Protein AF-Q9HWP0-F1 (afdb_monomer_lite)

Sequence (99 aa):
MKELNDIEVTCVSGGTLSGMIVGAVDGAATGMAIGGKWGGAGGFGFGALSQLVGLIVPTAMGAIAGGTVGLFTNAETAVGYLGQYRENFGPGDVGRTTI

Organism: Pseudomonas aeruginosa (strain ATCC 15692 / DSM 22644 / CIP 104116 / JCM 14847 / LMG 12228 / 1C / PRS 101 / PAO1) (NCBI:txid208964)

Radius of gyration: 16.88 Å; chains: 1; bounding box: 49×14×57 Å

Structure (mmCIF, N/CA/C/O backbone):
data_AF-Q9HWP0-F1
#
_entry.id   AF-Q9HWP0-F1
#
loop_
_atom_site.group_PDB
_atom_site.id
_atom_site.type_symbol
_atom_site.label_atom_id
_atom_site.label_alt_id
_atom_site.label_comp_id
_atom_site.label_asym_id
_atom_site.label_entity_id
_atom_site.label_seq_id
_atom_site.pdbx_PDB_ins_code
_atom_site.Cartn_x
_atom_site.Cartn_y
_atom_site.Cartn_z
_atom_site.occupancy
_atom_site.B_iso_or_equiv
_atom_site.auth_seq_id
_atom_site.auth_comp_id
_atom_site.auth_asym_id
_atom_site.auth_atom_id
_atom_site.pdbx_PDB_model_num
ATOM 1 N N . MET A 1 1 ? -12.863 7.479 27.509 1.00 58.59 1 MET A N 1
ATOM 2 C CA . MET A 1 1 ? -13.209 7.070 26.132 1.00 58.59 1 MET A CA 1
ATOM 3 C C . MET A 1 1 ? -13.198 5.555 26.106 1.00 58.59 1 MET A C 1
ATOM 5 O O . MET A 1 1 ? -12.263 4.987 26.654 1.00 58.59 1 MET A O 1
ATOM 9 N N . LYS A 1 2 ? -14.255 4.916 25.605 1.00 81.31 2 LYS A N 1
ATOM 10 C CA . LYS A 1 2 ? -14.304 3.454 25.463 1.00 81.31 2 LYS A CA 1
ATOM 11 C C . LYS A 1 2 ? -13.580 3.079 24.164 1.00 81.31 2 LYS A C 1
ATOM 13 O O . LYS A 1 2 ? -13.703 3.824 23.194 1.00 81.31 2 LYS A O 1
ATOM 18 N N . GLU A 1 3 ? -12.843 1.971 24.149 1.00 73.56 3 GLU A N 1
ATOM 19 C CA . GLU A 1 3 ? -12.364 1.392 22.890 1.00 73.56 3 GLU A CA 1
ATOM 20 C C . GLU A 1 3 ? -13.562 0.915 22.063 1.00 73.56 3 GLU A C 1
ATOM 22 O O . GLU A 1 3 ? -14.469 0.253 22.580 1.00 73.56 3 GLU A O 1
ATOM 27 N N . LEU A 1 4 ? -13.587 1.315 20.793 1.00 68.25 4 LEU A N 1
ATOM 28 C CA . LEU A 1 4 ? -14.595 0.870 19.839 1.00 68.25 4 LEU A CA 1
ATOM 29 C C . LEU A 1 4 ? -14.287 -0.572 19.444 1.00 68.25 4 LEU A C 1
ATOM 31 O O . LEU A 1 4 ? -13.137 -0.908 19.171 1.00 68.25 4 LEU A O 1
ATOM 35 N N . ASN A 1 5 ? -15.315 -1.416 19.393 1.00 76.75 5 ASN A N 1
ATOM 36 C CA . ASN A 1 5 ? -15.175 -2.745 18.800 1.00 76.75 5 ASN A CA 1
ATOM 37 C C . ASN A 1 5 ? -15.053 -2.620 17.266 1.00 76.75 5 ASN A C 1
ATOM 39 O O . ASN A 1 5 ? -15.569 -1.663 16.687 1.00 76.75 5 ASN A O 1
ATOM 43 N N . ASP A 1 6 ? -14.445 -3.598 16.593 1.00 66.31 6 ASP A N 1
ATOM 44 C CA . ASP A 1 6 ? -14.252 -3.628 15.135 1.00 66.31 6 ASP A CA 1
ATOM 45 C C . ASP A 1 6 ? -15.552 -3.351 14.365 1.00 66.31 6 ASP A C 1
ATOM 47 O O . ASP A 1 6 ? -15.551 -2.649 13.353 1.00 66.31 6 ASP A O 1
ATOM 51 N N . ILE A 1 7 ? -16.688 -3.847 14.868 1.00 73.38 7 ILE A N 1
ATOM 52 C CA . ILE A 1 7 ? -17.995 -3.619 14.243 1.00 73.38 7 ILE A CA 1
ATOM 53 C C . ILE A 1 7 ? -18.488 -2.172 14.389 1.00 73.38 7 ILE A C 1
ATOM 55 O O . ILE A 1 7 ? -19.138 -1.653 13.485 1.00 73.38 7 ILE A O 1
ATOM 59 N N . GLU A 1 8 ? -18.158 -1.499 15.497 1.00 66.69 8 GLU A N 1
ATOM 60 C CA . GLU A 1 8 ? -18.489 -0.085 15.709 1.00 66.69 8 GLU A CA 1
ATOM 61 C C . GLU A 1 8 ? -17.588 0.808 14.851 1.00 66.69 8 GLU A C 1
ATOM 63 O O . GLU A 1 8 ? -18.084 1.756 14.245 1.00 66.69 8 GLU A O 1
ATOM 68 N N . VAL A 1 9 ? -16.297 0.466 14.727 1.00 65.12 9 VAL A N 1
ATOM 69 C CA . VAL A 1 9 ? -15.381 1.131 13.784 1.00 65.12 9 VAL A CA 1
ATOM 70 C C . VAL A 1 9 ? -15.932 1.012 12.364 1.00 65.12 9 VAL A C 1
ATOM 72 O O . VAL A 1 9 ? -16.108 2.029 11.701 1.00 65.12 9 VAL A O 1
ATOM 75 N N . THR A 1 10 ? -16.326 -0.195 11.953 1.00 64.38 10 THR A N 1
ATOM 76 C CA . THR A 1 10 ? -16.907 -0.453 10.624 1.00 64.38 10 THR A CA 1
ATOM 77 C C . THR A 1 10 ? -18.180 0.349 10.378 1.00 64.38 10 THR A C 1
ATOM 79 O O . THR A 1 10 ? -18.352 0.922 9.306 1.00 64.38 10 THR A O 1
ATOM 82 N N . CYS A 1 11 ? -19.068 0.431 11.370 1.00 66.19 11 CYS A N 1
ATOM 83 C CA . CYS A 1 11 ? -20.318 1.181 11.260 1.00 66.19 11 CYS A CA 1
ATOM 84 C C . CYS A 1 11 ? -20.083 2.692 11.079 1.00 66.19 11 CYS A C 1
ATOM 86 O O . CYS A 1 11 ? -20.824 3.347 10.349 1.00 66.19 11 CYS A O 1
ATOM 88 N N . VAL A 1 12 ? -19.053 3.249 11.728 1.00 67.44 12 VAL A N 1
ATOM 89 C CA . VAL A 1 12 ? -18.808 4.700 11.753 1.00 67.44 12 VAL A CA 1
ATOM 90 C C . VAL A 1 12 ? -17.881 5.164 10.630 1.00 67.44 12 VAL A C 1
ATOM 92 O O . VAL A 1 12 ? -18.158 6.188 10.009 1.00 67.44 12 VAL A O 1
ATOM 95 N N . SER A 1 13 ? -16.782 4.455 10.364 1.00 65.19 13 SER A N 1
ATOM 96 C CA . SER A 1 13 ? -15.802 4.858 9.346 1.00 65.19 13 SER A CA 1
ATOM 97 C C . SER A 1 13 ? -16.022 4.190 7.990 1.00 65.19 13 SER A C 1
ATOM 99 O O . SER A 1 13 ? -15.358 4.566 7.030 1.00 65.19 13 SER A O 1
ATOM 101 N N . GLY A 1 14 ? -16.887 3.172 7.906 1.00 68.00 14 GLY A N 1
ATOM 102 C CA . GLY A 1 14 ? -16.967 2.241 6.773 1.00 68.00 14 GLY A CA 1
ATOM 103 C C . GLY A 1 14 ? -15.824 1.219 6.753 1.00 68.00 14 GLY A C 1
ATOM 104 O O . GLY A 1 14 ? -15.994 0.110 6.256 1.00 68.00 14 GLY A O 1
ATOM 105 N N . GLY A 1 15 ? -14.694 1.583 7.357 1.00 70.56 15 GLY A N 1
ATOM 106 C CA . GLY A 1 15 ? -13.432 0.873 7.371 1.00 70.56 15 GLY A CA 1
ATOM 107 C C . GLY A 1 15 ? -13.339 -0.306 8.321 1.00 70.56 15 GLY A C 1
ATOM 108 O O . GLY A 1 15 ? -13.986 -0.359 9.360 1.00 70.56 15 GLY A O 1
ATOM 109 N N . THR A 1 16 ? -12.456 -1.246 7.998 1.00 77.31 16 THR A N 1
ATOM 110 C CA . THR A 1 16 ? -12.232 -2.441 8.821 1.00 77.31 16 THR A CA 1
ATOM 111 C C . THR A 1 16 ? -10.751 -2.606 9.126 1.00 77.31 16 THR A C 1
ATOM 113 O O . THR A 1 16 ? -9.896 -2.295 8.295 1.00 77.31 16 THR A O 1
ATOM 116 N N . LEU A 1 17 ? -10.430 -3.177 10.291 1.00 80.44 17 LEU A N 1
ATOM 117 C CA . LEU A 1 17 ? -9.059 -3.594 10.598 1.00 80.44 17 LEU A CA 1
ATOM 118 C C . LEU A 1 17 ? -8.545 -4.610 9.560 1.00 80.44 17 LEU A C 1
ATOM 120 O O . LEU A 1 17 ? -7.393 -4.554 9.137 1.00 80.44 17 LEU A O 1
ATOM 124 N N . SER A 1 18 ? -9.428 -5.495 9.084 1.00 82.94 18 SER A N 1
ATOM 125 C CA . SER A 1 18 ? -9.132 -6.412 7.979 1.00 82.94 18 SER A CA 1
ATOM 126 C C . SER A 1 18 ? -8.802 -5.661 6.685 1.00 82.94 18 SER A C 1
ATOM 128 O O . SER A 1 18 ? -7.798 -5.967 6.046 1.00 82.94 18 SER A O 1
ATOM 130 N N . GLY A 1 19 ? -9.583 -4.635 6.341 1.00 83.12 19 GLY A N 1
ATOM 131 C CA . GLY A 1 19 ? -9.325 -3.752 5.210 1.00 83.12 19 GLY A CA 1
ATOM 132 C C . GLY A 1 19 ? -7.967 -3.076 5.318 1.00 83.12 19 GLY A C 1
ATOM 133 O O . GLY A 1 19 ? -7.217 -3.100 4.350 1.00 83.12 19 GLY A O 1
ATOM 134 N N . MET A 1 20 ? -7.603 -2.562 6.494 1.00 86.38 20 MET A N 1
ATOM 135 C CA . MET A 1 20 ? -6.275 -1.995 6.744 1.00 86.38 20 MET A CA 1
ATOM 136 C C . MET A 1 20 ? -5.158 -3.010 6.475 1.00 86.38 20 MET A C 1
ATOM 138 O O . MET A 1 20 ? -4.181 -2.682 5.810 1.00 86.38 20 MET A O 1
ATOM 142 N N . ILE A 1 21 ? -5.287 -4.249 6.957 1.00 89.19 21 ILE A N 1
ATOM 143 C CA . ILE A 1 21 ? -4.263 -5.283 6.748 1.00 89.19 21 ILE A CA 1
ATOM 144 C C . ILE A 1 21 ? -4.173 -5.667 5.266 1.00 89.19 21 ILE A C 1
ATOM 146 O O . ILE A 1 21 ? -3.080 -5.674 4.703 1.00 89.19 21 ILE A O 1
ATOM 150 N N . VAL A 1 22 ? -5.306 -5.951 4.619 1.00 89.81 22 VAL A N 1
ATOM 151 C CA . VAL A 1 22 ? -5.351 -6.325 3.196 1.00 89.81 22 VAL A CA 1
ATOM 152 C C . VAL A 1 22 ? -4.819 -5.191 2.326 1.00 89.81 22 VAL A C 1
ATOM 154 O O . VAL A 1 22 ? -3.961 -5.416 1.477 1.00 89.81 22 VAL A O 1
ATOM 157 N N . GLY A 1 23 ? -5.269 -3.967 2.588 1.00 90.75 23 GLY A N 1
ATOM 158 C CA . GLY A 1 23 ? -4.805 -2.771 1.909 1.00 90.75 23 GLY A CA 1
ATOM 159 C C . GLY A 1 23 ? -3.312 -2.543 2.121 1.00 90.75 23 GLY A C 1
ATOM 160 O O . GLY A 1 23 ? -2.618 -2.209 1.171 1.00 90.75 23 GLY A O 1
ATOM 161 N N . ALA A 1 24 ? -2.770 -2.777 3.319 1.00 91.56 24 ALA A N 1
ATOM 162 C CA . ALA A 1 24 ? -1.333 -2.652 3.553 1.00 91.56 24 ALA A CA 1
ATOM 163 C C . ALA A 1 24 ? -0.524 -3.692 2.766 1.00 91.56 24 ALA A C 1
ATOM 165 O O . ALA A 1 24 ? 0.524 -3.365 2.214 1.00 91.56 24 ALA A O 1
ATOM 166 N N . VAL A 1 25 ? -1.011 -4.931 2.669 1.00 92.25 25 VAL A N 1
ATOM 167 C CA . VAL A 1 25 ? -0.343 -5.995 1.905 1.00 92.25 25 VAL A CA 1
ATOM 168 C C . VAL A 1 25 ? -0.401 -5.724 0.400 1.00 92.25 25 VAL A C 1
ATOM 170 O O . VAL A 1 25 ? 0.632 -5.770 -0.270 1.00 92.25 25 VAL A O 1
ATOM 173 N N . ASP A 1 26 ? -1.574 -5.399 -0.142 1.00 90.44 26 ASP A N 1
ATOM 174 C CA . ASP A 1 26 ? -1.711 -5.084 -1.568 1.00 90.44 26 ASP A CA 1
ATOM 175 C C . ASP A 1 26 ? -1.021 -3.759 -1.925 1.00 90.44 26 ASP A C 1
ATOM 177 O O . ASP A 1 26 ? -0.390 -3.611 -2.974 1.00 90.44 26 ASP A O 1
ATOM 181 N N . GLY A 1 27 ? -1.034 -2.806 -0.999 1.00 89.88 27 GLY A N 1
ATOM 182 C CA . GLY A 1 27 ? -0.311 -1.551 -1.099 1.00 89.88 27 GLY A CA 1
ATOM 183 C C . GLY A 1 27 ? 1.196 -1.777 -1.133 1.00 89.88 27 GLY A C 1
ATOM 184 O O . GLY A 1 27 ? 1.880 -1.210 -1.982 1.00 89.88 27 GLY A O 1
ATOM 185 N N . ALA A 1 28 ? 1.729 -2.661 -0.289 1.00 90.12 28 ALA A N 1
ATOM 186 C CA . ALA A 1 28 ? 3.132 -3.060 -0.340 1.00 90.12 28 ALA A CA 1
ATOM 187 C C . ALA A 1 28 ? 3.483 -3.705 -1.690 1.00 90.12 28 ALA A C 1
ATOM 189 O O . ALA A 1 28 ? 4.501 -3.364 -2.291 1.00 90.12 28 ALA A O 1
ATOM 190 N N . ALA A 1 29 ? 2.624 -4.591 -2.207 1.00 86.94 29 ALA A N 1
ATOM 191 C CA . ALA A 1 29 ? 2.809 -5.218 -3.516 1.00 86.94 29 ALA A CA 1
ATOM 192 C C . ALA A 1 29 ? 2.777 -4.197 -4.667 1.00 86.94 29 ALA A C 1
ATOM 194 O O . ALA A 1 29 ? 3.601 -4.258 -5.581 1.00 86.94 29 ALA A O 1
ATOM 195 N N . THR A 1 30 ? 1.866 -3.230 -4.591 1.00 86.38 30 THR A N 1
ATOM 196 C CA . THR A 1 30 ? 1.773 -2.074 -5.491 1.00 86.38 30 THR A CA 1
ATOM 197 C C . THR A 1 30 ? 3.057 -1.253 -5.458 1.00 86.38 30 THR A C 1
ATOM 199 O O . THR A 1 30 ? 3.654 -0.972 -6.499 1.00 86.38 30 THR A O 1
ATOM 202 N N . GLY A 1 31 ? 3.520 -0.935 -4.250 1.00 85.62 31 GLY A N 1
ATOM 203 C CA . GLY A 1 31 ? 4.758 -0.222 -3.986 1.00 85.62 31 GLY A CA 1
ATOM 204 C C . GLY A 1 31 ? 5.977 -0.929 -4.566 1.00 85.62 31 GLY A C 1
ATOM 205 O O . GLY A 1 31 ? 6.749 -0.302 -5.281 1.00 85.62 31 GLY A O 1
ATOM 206 N N . MET A 1 32 ? 6.113 -2.241 -4.349 1.00 83.44 32 MET A N 1
ATOM 207 C CA . MET A 1 32 ? 7.177 -3.056 -4.950 1.00 83.44 32 MET A CA 1
ATOM 208 C C . MET A 1 32 ? 7.129 -3.031 -6.479 1.00 83.44 32 MET A C 1
ATOM 210 O O . MET A 1 32 ? 8.160 -2.846 -7.125 1.00 83.44 32 MET A O 1
ATOM 214 N N . ALA A 1 33 ? 5.943 -3.216 -7.066 1.00 81.56 33 ALA A N 1
ATOM 215 C CA . A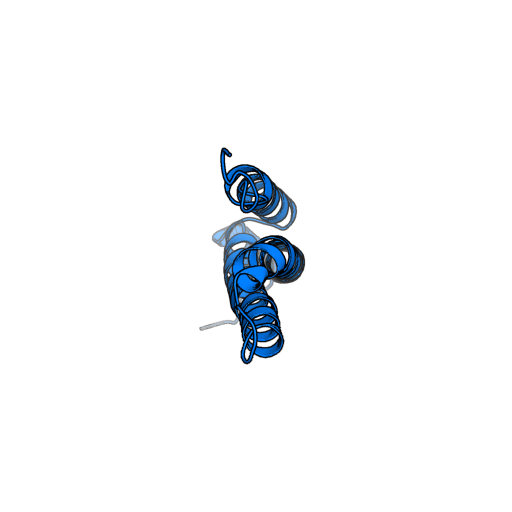LA A 1 33 ? 5.770 -3.301 -8.515 1.00 81.56 33 ALA A CA 1
ATOM 216 C C . ALA A 1 33 ? 6.128 -1.988 -9.227 1.00 81.56 33 ALA A C 1
ATOM 218 O O . ALA A 1 33 ? 6.724 -2.010 -10.305 1.00 81.56 33 ALA A O 1
ATOM 219 N N . ILE A 1 34 ? 5.777 -0.856 -8.617 1.00 80.19 34 ILE A N 1
ATOM 220 C CA . ILE A 1 34 ? 6.125 0.476 -9.111 1.00 80.19 34 ILE A CA 1
ATOM 221 C C . ILE A 1 34 ? 7.608 0.736 -8.823 1.00 80.19 34 ILE A C 1
ATOM 223 O O . ILE A 1 34 ? 8.400 0.963 -9.736 1.00 80.19 34 ILE A O 1
ATOM 227 N N . GLY A 1 35 ? 8.013 0.627 -7.563 1.00 77.31 35 GLY A N 1
ATOM 228 C CA . GLY A 1 35 ? 9.343 0.975 -7.086 1.00 77.31 35 GLY A CA 1
ATOM 229 C C . GLY A 1 35 ? 10.488 0.199 -7.727 1.00 77.31 35 GLY A C 1
ATOM 230 O O . GLY A 1 35 ? 11.486 0.799 -8.123 1.00 77.31 35 GLY A O 1
ATOM 231 N N . GLY A 1 36 ? 10.329 -1.111 -7.933 1.00 71.31 36 GLY A N 1
ATOM 232 C CA . GLY A 1 36 ? 11.334 -1.927 -8.618 1.00 71.31 36 GLY A CA 1
ATOM 233 C C . GLY A 1 36 ? 11.633 -1.453 -10.046 1.00 71.31 36 GLY A C 1
ATOM 234 O O . GLY A 1 36 ? 12.734 -1.673 -10.546 1.00 71.31 36 GLY A O 1
ATOM 235 N N . LYS A 1 37 ? 10.690 -0.756 -10.695 1.00 69.00 37 LYS A N 1
ATOM 236 C CA . LYS A 1 37 ? 10.872 -0.198 -12.043 1.00 69.00 37 LYS A CA 1
ATOM 237 C C . LYS A 1 37 ? 11.534 1.178 -12.015 1.00 69.00 37 LYS A C 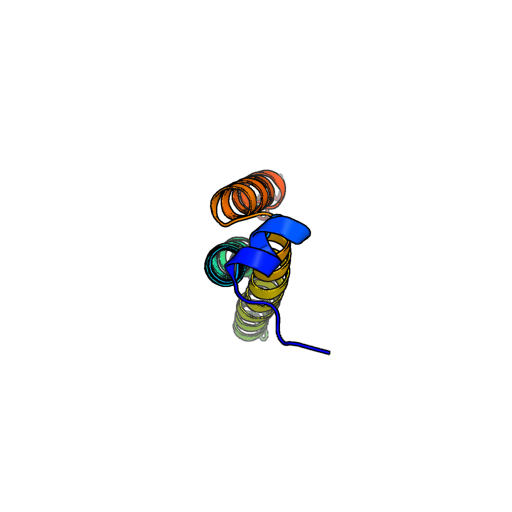1
ATOM 239 O O . LYS A 1 37 ? 12.476 1.402 -12.768 1.00 69.00 37 LYS A O 1
ATOM 244 N N . TRP A 1 38 ? 11.101 2.073 -11.125 1.00 64.50 38 TRP A N 1
ATOM 245 C CA . TRP A 1 38 ? 11.697 3.413 -10.990 1.00 64.50 38 TRP A CA 1
ATOM 246 C C . TRP A 1 38 ? 13.094 3.379 -10.342 1.00 64.50 38 TRP A C 1
ATOM 248 O O . TRP A 1 38 ? 13.963 4.168 -10.702 1.00 64.50 38 TRP A O 1
ATOM 258 N N . GLY A 1 39 ? 13.346 2.426 -9.439 1.00 63.81 39 GLY A N 1
ATOM 259 C CA . GLY A 1 39 ? 14.648 2.202 -8.800 1.00 63.81 39 GLY A CA 1
ATOM 260 C C . GLY A 1 39 ? 15.720 1.626 -9.727 1.00 63.81 39 GLY A C 1
ATOM 261 O O . GLY A 1 39 ? 16.908 1.719 -9.429 1.00 63.81 39 GLY A O 1
ATOM 262 N N . GLY A 1 40 ? 15.317 1.052 -10.865 1.00 61.34 40 GLY A N 1
ATOM 263 C CA . GLY A 1 40 ? 16.220 0.476 -11.864 1.00 61.34 40 GLY A CA 1
ATOM 264 C C . GLY A 1 40 ? 17.084 1.494 -12.613 1.00 61.34 40 GLY A C 1
ATOM 265 O O . GLY A 1 40 ? 18.014 1.090 -13.303 1.00 61.34 40 GLY A O 1
ATOM 266 N N . ALA A 1 41 ? 16.816 2.795 -12.467 1.00 61.25 41 ALA A N 1
ATOM 267 C CA . ALA A 1 41 ? 17.494 3.859 -13.208 1.00 61.25 41 ALA A CA 1
ATOM 268 C C . ALA A 1 41 ? 18.929 4.179 -12.727 1.00 61.25 41 ALA A C 1
ATOM 270 O O . ALA A 1 41 ? 19.573 5.073 -13.275 1.00 61.25 41 ALA A O 1
ATOM 271 N N . GLY A 1 42 ? 19.454 3.494 -11.704 1.00 57.56 42 GLY A N 1
ATOM 272 C CA . GLY A 1 42 ? 20.806 3.759 -11.209 1.00 57.56 42 GLY A CA 1
ATOM 273 C C . GLY A 1 42 ? 21.910 3.195 -12.100 1.00 57.56 42 GLY A C 1
ATOM 274 O O . GLY A 1 42 ? 21.964 1.997 -12.372 1.00 57.56 42 GLY A O 1
ATOM 275 N N . GLY A 1 43 ? 22.834 4.067 -12.506 1.00 61.62 43 GLY A N 1
ATOM 276 C CA . GLY A 1 43 ? 24.025 3.711 -13.276 1.00 61.62 43 GLY A CA 1
ATOM 277 C C . GLY A 1 43 ? 25.078 2.904 -12.501 1.00 61.62 43 GLY A C 1
ATOM 278 O O . GLY A 1 43 ? 24.942 2.588 -11.314 1.00 61.62 43 GLY A O 1
ATOM 279 N N . PHE A 1 44 ? 26.167 2.577 -13.201 1.00 63.69 44 PHE A N 1
ATOM 280 C CA . PHE A 1 44 ? 27.294 1.805 -12.675 1.00 63.69 44 PHE A CA 1
ATOM 281 C C . PHE A 1 44 ? 27.892 2.467 -11.417 1.00 63.69 44 PHE A C 1
ATOM 283 O O . PHE A 1 44 ? 28.234 3.646 -11.433 1.00 63.69 44 PHE A O 1
ATOM 290 N N . GLY A 1 45 ? 27.992 1.711 -10.318 1.00 69.06 45 GLY A N 1
ATOM 291 C CA . GLY A 1 45 ? 28.536 2.157 -9.025 1.00 69.06 45 GLY A CA 1
ATOM 292 C C . GLY A 1 45 ? 27.500 2.249 -7.900 1.00 69.06 45 GLY A C 1
ATOM 293 O O . GLY A 1 45 ? 27.770 1.796 -6.793 1.00 69.06 45 GLY A O 1
ATOM 294 N N . PHE A 1 46 ? 26.290 2.737 -8.194 1.00 72.50 46 PHE A N 1
ATOM 295 C CA . PHE A 1 46 ? 25.194 2.847 -7.215 1.00 72.50 46 PHE A CA 1
ATOM 296 C C . PHE A 1 46 ? 23.921 2.095 -7.617 1.00 72.50 46 PHE A C 1
ATOM 298 O O . PHE A 1 46 ? 22.984 2.040 -6.823 1.00 72.50 46 PHE A O 1
ATOM 305 N N . GLY A 1 47 ? 23.894 1.471 -8.802 1.00 71.75 47 GLY A N 1
ATOM 306 C CA . GLY A 1 47 ? 22.728 0.771 -9.349 1.00 71.75 47 GLY A CA 1
ATOM 307 C C . GLY A 1 47 ? 22.046 -0.173 -8.357 1.00 71.75 47 GLY A C 1
ATOM 308 O O . GLY A 1 47 ? 20.861 -0.012 -8.078 1.00 71.75 47 GLY A O 1
ATOM 309 N N . ALA A 1 48 ? 22.796 -1.083 -7.728 1.00 74.94 48 ALA A N 1
ATOM 310 C CA . ALA A 1 48 ? 22.227 -2.037 -6.771 1.00 74.94 48 ALA A CA 1
ATOM 311 C C . ALA A 1 48 ? 21.614 -1.357 -5.531 1.00 74.94 48 ALA A C 1
ATOM 313 O O . ALA A 1 48 ? 20.529 -1.734 -5.091 1.00 74.94 48 ALA A O 1
ATOM 314 N N . LEU A 1 49 ? 22.266 -0.322 -4.987 1.00 80.00 49 LEU A N 1
ATOM 315 C CA . LEU A 1 49 ? 21.730 0.427 -3.848 1.00 80.00 49 LEU A CA 1
ATOM 316 C C . LEU A 1 49 ? 20.485 1.225 -4.249 1.00 80.00 49 LEU A C 1
ATOM 318 O O . LEU A 1 49 ? 19.503 1.233 -3.516 1.00 80.00 49 LEU A O 1
ATOM 322 N N . SER A 1 50 ? 20.495 1.858 -5.423 1.00 74.62 50 SER A N 1
ATOM 323 C CA . SER A 1 50 ? 19.333 2.593 -5.932 1.00 74.62 50 SER A CA 1
ATOM 324 C C . SER A 1 50 ? 18.143 1.680 -6.225 1.00 74.62 50 SER A C 1
ATOM 326 O O . SER A 1 50 ? 17.012 2.056 -5.934 1.00 74.62 50 SER A O 1
ATOM 328 N N . GLN A 1 51 ? 18.392 0.453 -6.692 1.00 74.44 51 GLN A N 1
ATOM 329 C CA . GLN A 1 51 ? 17.365 -0.572 -6.859 1.00 74.44 51 GLN A CA 1
ATOM 330 C C . GLN A 1 51 ? 16.809 -1.011 -5.509 1.00 74.44 51 GLN A C 1
ATOM 332 O O . GLN A 1 51 ? 15.598 -1.139 -5.363 1.00 74.44 51 GLN A O 1
ATOM 337 N N . LEU A 1 52 ? 17.672 -1.190 -4.505 1.00 80.56 52 LEU A N 1
ATOM 338 C CA . LEU A 1 52 ? 17.239 -1.553 -3.161 1.00 80.56 52 LEU A CA 1
ATOM 339 C C . LEU A 1 52 ? 16.388 -0.447 -2.524 1.00 80.56 52 LEU A C 1
ATOM 341 O O . LEU A 1 52 ? 15.310 -0.729 -2.010 1.00 80.56 52 LEU A O 1
ATOM 345 N N . VAL A 1 53 ? 16.827 0.813 -2.589 1.00 81.12 53 VAL A N 1
ATOM 346 C CA . VAL A 1 53 ? 16.058 1.963 -2.081 1.00 81.12 53 VAL A CA 1
ATOM 347 C C . VAL A 1 53 ? 14.758 2.127 -2.865 1.00 81.12 53 VAL A C 1
ATOM 349 O O . VAL A 1 53 ? 13.697 2.300 -2.267 1.00 81.12 53 VAL A O 1
ATOM 352 N N . GLY A 1 54 ? 14.825 2.010 -4.190 1.00 78.56 54 GLY A N 1
ATOM 353 C CA . GLY A 1 54 ? 13.668 2.054 -5.072 1.00 78.56 54 GLY A CA 1
ATOM 354 C C . GLY A 1 54 ? 12.709 0.887 -4.865 1.00 78.56 54 GLY A C 1
ATOM 355 O O . GLY A 1 54 ? 11.536 1.033 -5.156 1.00 78.56 54 GLY A O 1
ATOM 356 N N . LEU A 1 55 ? 13.143 -0.235 -4.295 1.00 81.88 55 LEU A N 1
ATOM 357 C CA . LEU A 1 55 ? 12.241 -1.294 -3.862 1.00 81.88 55 LEU A CA 1
ATOM 358 C C . LEU A 1 55 ? 11.652 -0.969 -2.485 1.00 81.88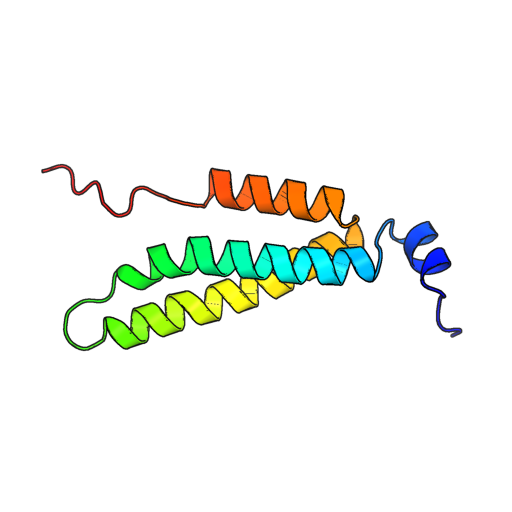 55 LEU A C 1
ATOM 360 O O . LEU A 1 55 ? 10.436 -0.912 -2.336 1.00 81.88 55 LEU A O 1
ATOM 364 N N . ILE A 1 56 ? 12.492 -0.717 -1.479 1.00 85.62 56 ILE A N 1
ATOM 365 C CA . ILE A 1 56 ? 12.071 -0.597 -0.075 1.00 85.62 56 ILE A CA 1
ATOM 366 C C . ILE A 1 56 ? 11.159 0.610 0.147 1.00 85.62 56 ILE A C 1
ATOM 368 O O . ILE A 1 56 ? 10.105 0.471 0.768 1.00 85.62 56 ILE A O 1
ATOM 372 N N . VAL A 1 57 ? 11.549 1.791 -0.343 1.00 86.75 57 VAL A N 1
ATOM 373 C CA . VAL A 1 57 ? 10.832 3.038 -0.041 1.00 86.75 57 VAL A CA 1
ATOM 374 C C . VAL A 1 57 ? 9.419 3.013 -0.633 1.00 86.75 57 VAL A C 1
ATOM 376 O O . VAL A 1 57 ? 8.465 3.179 0.128 1.00 86.75 57 VAL A O 1
ATOM 379 N N . PRO A 1 58 ? 9.227 2.704 -1.928 1.00 85.12 58 PRO A N 1
ATOM 380 C CA . PRO A 1 58 ? 7.896 2.554 -2.502 1.00 85.12 58 PRO A CA 1
ATOM 381 C C . PRO A 1 58 ? 7.092 1.422 -1.872 1.00 85.12 58 PRO A C 1
ATOM 383 O O . PRO A 1 58 ? 5.891 1.585 -1.705 1.00 85.12 58 PRO A O 1
ATOM 386 N N . THR A 1 59 ? 7.720 0.315 -1.462 1.00 88.44 59 THR A N 1
ATOM 387 C CA . THR A 1 59 ? 7.025 -0.761 -0.729 1.00 88.44 59 THR A CA 1
ATOM 388 C C . THR A 1 59 ? 6.434 -0.251 0.580 1.00 88.44 59 THR A C 1
ATOM 390 O O . THR A 1 59 ? 5.254 -0.464 0.844 1.00 88.44 59 THR A O 1
ATOM 393 N N . ALA A 1 60 ? 7.226 0.458 1.386 1.00 90.50 60 ALA A N 1
ATOM 394 C CA . ALA A 1 60 ? 6.765 1.024 2.649 1.00 90.50 60 ALA A CA 1
ATOM 395 C C . ALA A 1 60 ? 5.687 2.097 2.430 1.00 90.50 60 ALA A C 1
ATOM 397 O O . ALA A 1 60 ? 4.657 2.086 3.101 1.00 90.50 60 ALA A O 1
ATOM 398 N N . MET A 1 61 ? 5.886 2.990 1.456 1.00 88.62 61 MET A N 1
ATOM 399 C CA . MET A 1 61 ? 4.893 4.006 1.090 1.00 88.62 61 MET A CA 1
ATOM 400 C C . MET A 1 61 ? 3.588 3.372 0.612 1.00 88.62 61 MET A C 1
ATOM 402 O O . MET A 1 61 ? 2.512 3.787 1.032 1.00 88.62 61 MET A O 1
ATOM 406 N N . GLY A 1 62 ? 3.684 2.341 -0.224 1.00 89.12 62 GLY A N 1
ATOM 407 C CA . GLY A 1 62 ? 2.549 1.574 -0.704 1.00 89.12 62 GLY A CA 1
ATOM 408 C C . GLY A 1 62 ? 1.806 0.892 0.440 1.00 89.12 62 GLY A C 1
ATOM 409 O O . GLY A 1 62 ? 0.585 0.983 0.496 1.00 89.12 62 GLY A O 1
ATOM 410 N N . ALA A 1 63 ? 2.517 0.292 1.398 1.00 91.44 63 ALA A N 1
ATOM 411 C CA . ALA A 1 63 ? 1.907 -0.329 2.573 1.00 91.44 63 ALA A CA 1
ATOM 412 C C . ALA A 1 63 ? 1.136 0.680 3.435 1.00 91.44 63 ALA A C 1
ATOM 414 O O . ALA A 1 63 ? 0.009 0.415 3.846 1.00 91.44 63 ALA A O 1
ATOM 415 N N . ILE A 1 64 ? 1.714 1.861 3.675 1.00 91.38 64 ILE A N 1
ATOM 416 C CA . ILE A 1 64 ? 1.056 2.929 4.437 1.00 91.38 64 ILE A CA 1
ATOM 417 C C . ILE A 1 64 ? -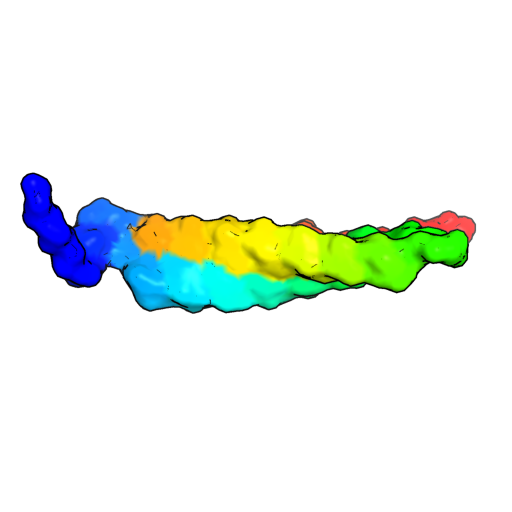0.168 3.439 3.676 1.00 91.38 64 ILE A C 1
ATOM 419 O O . ILE A 1 64 ? -1.249 3.537 4.254 1.00 91.38 64 ILE A O 1
ATOM 423 N N . ALA A 1 65 ? -0.026 3.733 2.383 1.00 89.12 65 ALA A N 1
ATOM 424 C CA . ALA A 1 65 ? -1.119 4.244 1.565 1.00 89.12 65 ALA A CA 1
ATOM 425 C C . ALA A 1 65 ? -2.264 3.229 1.475 1.00 89.12 65 ALA A C 1
ATOM 427 O O . ALA A 1 65 ? -3.409 3.558 1.771 1.00 89.12 65 ALA A O 1
ATOM 428 N N . GLY A 1 66 ? -1.951 1.978 1.147 1.00 89.25 66 GLY A N 1
ATOM 429 C CA . GLY A 1 66 ? -2.939 0.919 1.038 1.00 89.25 66 GLY A CA 1
ATOM 430 C C . GLY A 1 66 ? -3.598 0.585 2.372 1.00 89.25 66 GLY A C 1
ATOM 431 O O . GLY A 1 66 ? -4.817 0.444 2.428 1.00 89.25 66 GLY A O 1
ATOM 432 N N . GLY A 1 67 ? -2.833 0.549 3.467 1.00 89.00 67 GLY A N 1
ATOM 433 C CA . GLY A 1 67 ? -3.392 0.357 4.804 1.00 89.00 67 GLY A CA 1
ATOM 434 C C . GLY A 1 67 ? -4.330 1.490 5.206 1.00 89.00 67 GLY A C 1
ATOM 435 O O . GLY A 1 67 ? -5.408 1.240 5.736 1.00 89.00 67 GLY A O 1
ATOM 436 N N . THR A 1 68 ? -3.973 2.729 4.868 1.00 88.75 68 THR A N 1
ATOM 437 C CA . THR A 1 68 ? -4.821 3.907 5.092 1.00 88.75 68 THR A CA 1
ATOM 438 C C . THR A 1 68 ? -6.125 3.809 4.299 1.00 88.75 68 THR A C 1
ATOM 440 O O . THR A 1 68 ? -7.201 3.977 4.866 1.00 88.75 68 THR A O 1
ATOM 443 N N . VAL A 1 69 ? -6.061 3.473 3.006 1.00 86.88 69 VAL A N 1
ATOM 444 C CA . VAL A 1 69 ? -7.262 3.297 2.172 1.00 86.88 69 VAL A CA 1
ATOM 445 C C . VAL A 1 69 ? -8.146 2.177 2.723 1.00 86.88 69 VAL A C 1
ATOM 447 O O . VAL A 1 69 ? -9.357 2.353 2.849 1.00 86.88 69 VAL A O 1
ATOM 450 N N . GLY A 1 70 ? -7.556 1.049 3.117 1.00 84.56 70 GLY A N 1
ATOM 451 C CA . GLY A 1 70 ? -8.277 -0.080 3.699 1.00 84.56 70 GLY A CA 1
ATOM 452 C C . GLY A 1 70 ? -8.910 0.204 5.060 1.00 84.56 70 GLY A C 1
ATOM 453 O O . GLY A 1 70 ? -10.002 -0.295 5.342 1.00 84.56 70 GLY A O 1
ATOM 454 N N . LEU A 1 71 ? -8.268 1.045 5.875 1.00 84.62 71 LEU A N 1
ATOM 455 C CA . LEU A 1 71 ? -8.785 1.494 7.167 1.00 84.62 71 LEU A CA 1
ATOM 456 C C . LEU A 1 71 ? -9.983 2.440 7.035 1.00 84.62 71 LEU A C 1
ATOM 458 O O . LEU A 1 71 ? -10.770 2.519 7.968 1.00 84.62 71 LEU A O 1
ATOM 462 N N . PHE A 1 72 ? -10.121 3.165 5.923 1.00 85.06 72 PHE A N 1
ATOM 463 C CA . PHE A 1 72 ? -11.215 4.127 5.714 1.00 85.06 72 PHE A CA 1
ATOM 464 C C . PHE A 1 72 ? -12.292 3.655 4.737 1.00 85.06 72 PHE A C 1
ATOM 466 O O . PHE A 1 72 ? -13.316 4.313 4.599 1.00 85.06 72 PHE A O 1
ATOM 473 N N . THR A 1 73 ? -12.069 2.546 4.035 1.00 83.25 73 THR A N 1
ATOM 474 C CA . THR A 1 73 ? -13.030 2.018 3.061 1.00 83.25 73 THR A CA 1
ATOM 475 C C . THR A 1 73 ? -13.379 0.583 3.411 1.00 83.25 73 THR A C 1
ATOM 477 O O . THR A 1 73 ? -14.199 0.359 4.275 1.00 83.25 73 THR A O 1
ATOM 480 N N . ASN A 1 74 ? -12.771 -0.407 2.784 1.00 78.62 74 ASN A N 1
ATOM 481 C CA . ASN A 1 74 ? -12.812 -1.815 3.152 1.00 78.62 74 ASN A CA 1
ATOM 482 C C . ASN A 1 74 ? -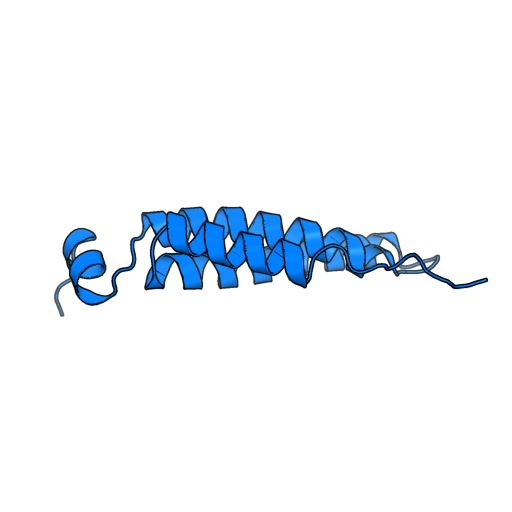11.754 -2.534 2.299 1.00 78.62 74 ASN A C 1
ATOM 484 O O . ASN A 1 74 ? -11.079 -1.909 1.480 1.00 78.62 74 ASN A O 1
ATOM 488 N N . ALA A 1 75 ? -11.593 -3.844 2.490 1.00 80.25 75 ALA A N 1
ATOM 489 C CA . ALA A 1 75 ? -10.610 -4.623 1.739 1.00 80.25 75 ALA A CA 1
ATOM 490 C C . ALA A 1 75 ? -10.834 -4.562 0.214 1.00 80.25 75 ALA A C 1
ATOM 492 O O . ALA A 1 75 ? -9.879 -4.386 -0.535 1.00 80.25 75 ALA A O 1
ATOM 493 N N . GLU A 1 76 ? -12.083 -4.668 -0.244 1.00 83.12 76 GLU A N 1
ATOM 494 C CA . GLU A 1 76 ? -12.425 -4.716 -1.671 1.00 83.12 76 GLU A CA 1
ATOM 495 C C . GLU A 1 76 ? -12.161 -3.376 -2.370 1.00 83.12 76 GLU A C 1
ATOM 497 O O . GLU A 1 76 ? -11.468 -3.323 -3.384 1.00 83.12 76 GLU A O 1
ATOM 502 N N . THR A 1 77 ? -12.634 -2.279 -1.781 1.00 84.94 77 THR A N 1
ATOM 503 C CA . THR A 1 77 ? -12.406 -0.917 -2.270 1.00 84.94 77 THR A CA 1
ATOM 504 C C . THR A 1 77 ? -10.921 -0.558 -2.247 1.00 84.94 77 THR A C 1
ATOM 506 O O . THR A 1 77 ? -10.429 0.067 -3.186 1.00 84.94 77 THR A O 1
ATOM 509 N N . ALA A 1 78 ? -10.180 -0.983 -1.216 1.00 82.88 78 ALA A N 1
ATOM 510 C CA . ALA A 1 78 ? -8.740 -0.760 -1.150 1.00 82.88 78 ALA A CA 1
ATOM 511 C C . ALA A 1 78 ? -7.998 -1.465 -2.284 1.00 82.88 78 ALA A C 1
ATOM 513 O O . ALA A 1 78 ? -7.234 -0.812 -2.991 1.00 82.88 78 ALA A O 1
ATOM 514 N N . 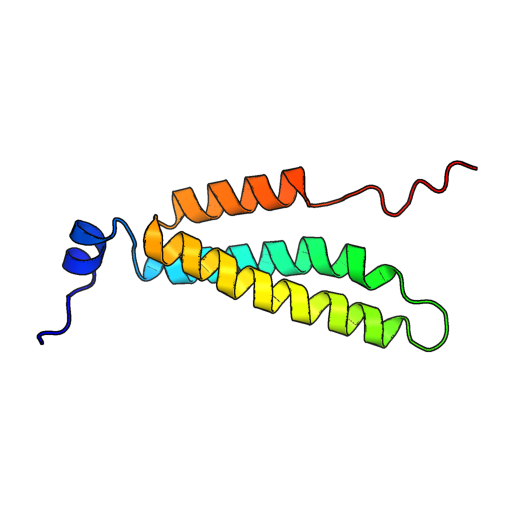VAL A 1 79 ? -8.269 -2.754 -2.506 1.00 87.19 79 VAL A N 1
ATOM 515 C CA . VAL A 1 79 ? -7.681 -3.512 -3.621 1.00 87.19 79 VAL A CA 1
ATOM 516 C C . VAL A 1 79 ? -8.082 -2.907 -4.969 1.00 87.19 79 VAL A C 1
ATOM 518 O O . VAL A 1 79 ? -7.254 -2.801 -5.869 1.00 87.19 79 VAL A O 1
ATOM 521 N N . GLY A 1 80 ? -9.323 -2.436 -5.109 1.00 88.81 80 GLY A N 1
ATOM 522 C CA . GLY A 1 80 ? -9.786 -1.738 -6.310 1.00 88.81 80 GLY A CA 1
ATOM 523 C C . GLY A 1 80 ? -8.993 -0.460 -6.605 1.00 88.81 80 GLY A C 1
ATOM 524 O O . GLY A 1 80 ? -8.459 -0.304 -7.705 1.00 88.81 80 GLY A O 1
ATOM 525 N N . TYR A 1 81 ? -8.860 0.440 -5.625 1.00 85.94 81 TYR A N 1
ATOM 526 C CA . TYR A 1 81 ? -8.101 1.687 -5.789 1.00 85.94 81 TYR A CA 1
ATOM 527 C C . TYR A 1 81 ? -6.607 1.448 -6.003 1.00 85.94 81 TYR A C 1
ATOM 529 O O . TYR A 1 81 ? -5.986 2.116 -6.830 1.00 85.94 81 TYR A O 1
ATOM 537 N N . LEU A 1 82 ? -6.021 0.491 -5.283 1.00 84.62 82 LEU A N 1
ATOM 538 C CA . LEU A 1 82 ? -4.619 0.118 -5.450 1.00 84.62 82 LEU A CA 1
ATOM 539 C C . LEU A 1 82 ? -4.376 -0.528 -6.815 1.00 84.62 82 LEU A C 1
ATOM 541 O O . LEU A 1 82 ? -3.395 -0.195 -7.477 1.00 84.62 82 LEU A O 1
ATOM 545 N N . GLY A 1 83 ? -5.301 -1.361 -7.294 1.00 85.44 83 GLY A N 1
ATOM 546 C CA . GLY A 1 83 ? -5.300 -1.898 -8.652 1.00 85.44 83 GLY A CA 1
ATOM 547 C C . GLY A 1 83 ? -5.287 -0.795 -9.710 1.00 85.44 83 GLY A C 1
ATOM 548 O O . GLY A 1 83 ? -4.404 -0.778 -10.566 1.00 85.44 83 GLY A O 1
ATOM 549 N N . GLN A 1 84 ? -6.184 0.188 -9.595 1.00 85.81 84 GLN A N 1
ATOM 550 C CA . GLN A 1 84 ? -6.206 1.355 -10.485 1.00 85.81 84 GLN A CA 1
ATOM 551 C C . GLN A 1 84 ? -4.924 2.187 -10.388 1.00 85.81 84 GLN A C 1
ATOM 553 O O . GLN A 1 84 ? -4.427 2.689 -11.394 1.00 85.81 84 GLN A O 1
ATOM 558 N N . TYR A 1 85 ? -4.358 2.345 -9.191 1.00 81.94 85 TYR A N 1
ATOM 559 C CA . TYR A 1 85 ? -3.093 3.053 -9.014 1.00 81.94 85 TYR A CA 1
ATOM 560 C C . TYR A 1 85 ? -1.940 2.321 -9.718 1.00 81.94 85 TYR A C 1
ATOM 562 O O . TYR A 1 85 ? -1.151 2.946 -10.422 1.00 81.94 85 TYR A O 1
ATOM 570 N N . ARG A 1 86 ? -1.873 0.990 -9.606 1.00 80.88 86 ARG A N 1
ATOM 571 C CA . ARG A 1 86 ? -0.905 0.157 -10.340 1.00 80.88 86 ARG A CA 1
ATOM 572 C C . ARG A 1 86 ? -1.102 0.216 -11.846 1.00 80.88 86 ARG A C 1
ATOM 574 O O . ARG A 1 86 ? -0.125 0.104 -12.571 1.00 80.88 86 ARG A O 1
ATOM 581 N N . GLU A 1 87 ? -2.329 0.341 -12.322 1.00 81.75 87 GLU A N 1
ATOM 582 C CA . GLU A 1 87 ? -2.606 0.423 -13.754 1.00 81.75 87 GLU A CA 1
ATOM 583 C C . GLU A 1 87 ? -2.212 1.792 -14.325 1.00 81.75 87 GLU A C 1
ATOM 585 O O . GLU A 1 87 ? -1.547 1.857 -15.353 1.00 81.75 87 GLU A O 1
ATOM 590 N N . ASN A 1 88 ? -2.550 2.877 -13.619 1.00 81.69 88 ASN A N 1
ATOM 591 C CA . ASN A 1 88 ? -2.296 4.249 -14.070 1.00 81.69 88 ASN A CA 1
ATOM 592 C C . ASN A 1 88 ? -0.846 4.711 -13.860 1.00 81.69 88 ASN A C 1
ATOM 594 O O . ASN A 1 88 ? -0.320 5.476 -14.665 1.00 81.69 88 ASN A O 1
ATOM 598 N N . PHE A 1 89 ? -0.219 4.301 -12.753 1.00 74.25 89 PHE A N 1
ATOM 599 C CA . PHE A 1 89 ? 1.134 4.730 -12.364 1.00 74.25 89 PHE A CA 1
ATOM 600 C C . PHE A 1 89 ? 2.160 3.599 -12.383 1.00 74.25 89 PHE A C 1
ATOM 602 O O . PHE A 1 89 ? 3.370 3.850 -12.372 1.00 74.25 89 PHE A O 1
ATOM 609 N N . GLY A 1 90 ? 1.704 2.346 -12.401 1.00 69.88 90 GLY A N 1
ATOM 610 C CA . GLY A 1 90 ? 2.556 1.260 -12.861 1.00 69.88 90 GLY A CA 1
ATOM 611 C C . GLY A 1 90 ? 2.690 1.305 -14.378 1.00 69.88 90 GLY A C 1
ATOM 612 O O . GLY A 1 90 ? 2.350 2.288 -15.029 1.00 69.88 90 GLY A O 1
ATOM 613 N N . PRO A 1 91 ? 3.311 0.262 -14.930 1.00 56.28 91 PRO A N 1
ATOM 614 C CA . PRO A 1 91 ? 4.598 0.429 -15.583 1.00 56.28 91 PRO A CA 1
ATOM 615 C C . PRO A 1 91 ? 4.581 1.558 -16.622 1.00 56.28 91 PRO A C 1
ATOM 617 O O . PRO A 1 91 ? 4.264 1.337 -17.786 1.00 56.28 91 PRO A O 1
ATOM 620 N N . GLY A 1 92 ? 4.987 2.755 -16.195 1.00 55.06 92 GLY A N 1
ATOM 621 C CA . GLY A 1 92 ? 5.419 3.785 -17.125 1.00 55.06 92 GLY A CA 1
ATOM 622 C C . GLY A 1 92 ? 6.528 3.224 -18.016 1.00 55.06 92 GLY A C 1
ATOM 623 O O . GLY A 1 92 ? 7.365 2.435 -17.560 1.00 55.06 92 GLY A O 1
ATOM 624 N N . ASP A 1 93 ? 6.515 3.604 -19.290 1.00 54.44 93 ASP A N 1
ATOM 625 C CA . ASP A 1 93 ? 7.532 3.254 -20.280 1.00 54.44 93 ASP A CA 1
ATOM 626 C C . ASP A 1 93 ? 8.907 3.835 -19.873 1.00 54.44 93 ASP A C 1
ATOM 628 O O . ASP A 1 93 ? 9.366 4.824 -20.434 1.00 54.44 93 ASP A O 1
ATOM 632 N N . VAL A 1 94 ? 9.627 3.221 -18.926 1.00 52.75 94 VAL A N 1
ATOM 633 C CA . VAL A 1 94 ? 11.022 3.600 -18.592 1.00 52.75 94 VAL A CA 1
ATOM 634 C C . VAL A 1 94 ? 12.038 3.142 -19.654 1.00 52.75 94 VAL A C 1
ATOM 636 O O . VAL A 1 94 ? 13.242 3.278 -19.464 1.00 52.75 94 VAL A O 1
ATOM 639 N N . GLY A 1 95 ? 11.565 2.600 -20.784 1.00 48.91 95 GLY A N 1
ATOM 640 C CA . GLY A 1 95 ? 12.394 2.029 -21.850 1.00 48.91 95 GLY A CA 1
ATOM 641 C C . GLY A 1 95 ? 12.215 2.638 -23.241 1.00 48.91 95 GLY A C 1
ATOM 642 O O . GLY A 1 95 ? 12.947 2.248 -24.147 1.00 48.91 95 GLY A O 1
ATOM 643 N N . ARG A 1 96 ? 11.300 3.597 -23.455 1.00 45.53 96 ARG A N 1
ATOM 644 C CA . ARG A 1 96 ? 11.269 4.350 -24.721 1.00 45.53 96 ARG A CA 1
ATOM 645 C C . ARG A 1 96 ? 12.274 5.496 -24.677 1.00 45.53 96 ARG A C 1
ATOM 647 O O . ARG A 1 96 ? 11.925 6.670 -24.711 1.00 45.53 96 ARG A O 1
ATOM 654 N N . THR A 1 97 ? 13.553 5.135 -24.684 1.00 45.44 97 THR A N 1
ATOM 655 C CA . THR A 1 97 ? 14.501 5.887 -25.503 1.00 45.44 97 THR A CA 1
ATOM 656 C C . THR A 1 97 ? 14.033 5.688 -26.941 1.00 45.44 97 THR A C 1
ATOM 658 O O . THR A 1 97 ? 14.311 4.663 -27.559 1.00 45.44 97 THR A O 1
ATOM 661 N N . THR A 1 98 ? 13.215 6.615 -27.442 1.00 46.41 98 THR A N 1
ATOM 662 C CA . THR A 1 98 ? 13.049 6.782 -28.884 1.00 46.41 98 THR A CA 1
ATOM 663 C C . THR A 1 98 ? 14.449 7.020 -29.433 1.00 46.41 98 THR A C 1
ATOM 665 O O . THR A 1 98 ? 15.109 7.987 -29.052 1.00 46.41 98 THR A O 1
ATOM 668 N N . ILE A 1 99 ? 14.911 6.042 -30.202 1.00 45.38 99 ILE A N 1
ATOM 669 C CA . ILE A 1 99 ? 16.131 6.079 -31.005 1.00 45.38 99 ILE A CA 1
ATOM 670 C C . ILE A 1 99 ? 16.047 7.254 -31.980 1.00 45.38 99 ILE A C 1
ATOM 672 O O . ILE A 1 99 ? 14.927 7.488 -32.493 1.00 45.38 99 ILE A O 1
#

InterPro domains:
  IPR043847 Domain of unknown function DUF5862 [PF19180] (19-86)

pLDDT: mean 76.63, std 12.31, range [45.38, 92.25]

Foldseek 3Di:
DDDDDQVRLCVPLVAGQQLLQLQLVLLLVLLQQLLLQVLCPDDPPCRVVSNVCSRPVSSNVRSVVRSVQRRRHNNVVSNVVSVVCCVVRPDDCPPPPPD

Secondary structure (DSSP, 8-state):
-PPPPHHHHHHHHS--HHHHHHHHHHHHHHHHHHHHHHGGG--TTTHHHHHHHHHHHHHHHHHHHHHHHHHHS-HHHHHHHHHHHHHHHTT--TT----